Protein AF-A0A1F9M225-F1 (afdb_monomer_lite)

Sequence (142 aa):
MLIAAHLCGDLLVYSDNVSEAKRKGELRSRVAAIGFHCLVHACWVWVWLWPQGIERKITAGFFVFIAHFIIDFTRIYVEPRWLGRDKIKILKRREVLRWLGGQGDNETRIFMKTSFVPWLTINVVDQSLHLVAIIGFVYFLA

Foldseek 3Di:
DLVVLVVVLVVPLDDPVLLCQLAPNDPVSNLVSQLVSLQSSLVSLCVVCVVDDPVLSVQVSVLSSVLSSVLSNVCNVVVCVQLPVVLDDPDDPVQVVLVVVVHHDPSSVVSCVPPVVSVVVSVVVSVVSSVVSVVCCVPPPD

Secondary structure (DSSP, 8-state):
-HHHHHHHHHHHS--HHHHHHHHHS-HHHHHHHHHHHHHHHHHHHHHHTTTS-HHHHHHHHHHHHHHHHHHHHHHHHHHHHHH-GGG-----HHHHHHHHTT---HHHHHHHHHHHHHHHHHHHHHHHHHHHHHHHHHHHT-

Structure (mmCIF, N/CA/C/O backbone):
data_AF-A0A1F9M225-F1
#
_entry.id   AF-A0A1F9M225-F1
#
loop_
_atom_site.group_PDB
_atom_site.id
_atom_site.type_symbol
_atom_site.label_atom_id
_atom_site.label_alt_id
_atom_site.label_comp_id
_atom_site.label_asym_id
_atom_site.label_entity_id
_atom_site.label_seq_id
_atom_site.pdbx_PDB_ins_code
_atom_site.Cartn_x
_atom_site.Cartn_y
_atom_site.Cartn_z
_atom_site.occupancy
_atom_site.B_iso_or_equiv
_atom_site.auth_seq_id
_atom_site.auth_comp_id
_atom_site.auth_asym_id
_atom_site.auth_atom_id
_atom_site.pdbx_PDB_model_num
ATOM 1 N N . MET A 1 1 ? -19.669 -0.872 4.959 1.00 63.81 1 MET A N 1
ATOM 2 C CA . MET A 1 1 ? -19.018 0.365 5.456 1.00 63.81 1 MET A CA 1
ATOM 3 C C . MET A 1 1 ? -17.494 0.282 5.399 1.00 63.81 1 MET A C 1
ATOM 5 O O . MET A 1 1 ? -16.900 1.151 4.781 1.00 63.81 1 MET A O 1
ATOM 9 N N . LEU A 1 2 ? -16.852 -0.768 5.928 1.00 70.69 2 LEU A N 1
ATOM 10 C CA . LEU A 1 2 ? -15.380 -0.890 5.916 1.00 70.69 2 LEU A CA 1
ATOM 11 C C . LEU A 1 2 ? -14.754 -0.967 4.511 1.00 70.69 2 LEU A C 1
ATOM 13 O O . LEU A 1 2 ? -13.722 -0.351 4.272 1.00 70.69 2 LEU A O 1
ATOM 17 N N . ILE A 1 3 ? -15.416 -1.627 3.553 1.00 72.62 3 ILE A N 1
ATOM 18 C CA . ILE A 1 3 ? -14.975 -1.642 2.145 1.00 72.62 3 ILE A CA 1
ATOM 19 C C . ILE A 1 3 ? -14.993 -0.224 1.544 1.00 72.62 3 ILE A C 1
ATOM 21 O O . ILE A 1 3 ? -14.053 0.169 0.866 1.00 72.62 3 ILE A O 1
ATOM 25 N N . ALA A 1 4 ? -16.025 0.576 1.838 1.00 66.62 4 ALA A N 1
ATOM 26 C CA . ALA A 1 4 ? -16.100 1.963 1.377 1.00 66.62 4 ALA A CA 1
ATOM 27 C C . ALA A 1 4 ? -15.007 2.834 2.021 1.00 66.62 4 ALA A C 1
ATOM 29 O O . ALA A 1 4 ? -14.374 3.619 1.325 1.00 66.62 4 ALA A O 1
ATOM 30 N N . ALA A 1 5 ? -14.717 2.642 3.313 1.00 65.06 5 ALA A N 1
ATOM 31 C CA . ALA A 1 5 ? -13.605 3.311 3.991 1.00 65.06 5 ALA A CA 1
ATOM 32 C C . ALA A 1 5 ? -12.247 2.973 3.355 1.00 65.06 5 ALA A C 1
ATOM 34 O O . ALA A 1 5 ? -11.420 3.862 3.153 1.00 65.06 5 ALA A O 1
ATOM 35 N N . HIS A 1 6 ? -12.038 1.704 2.995 1.00 74.44 6 HIS A N 1
ATOM 36 C CA . HIS A 1 6 ? -10.827 1.262 2.312 1.00 74.44 6 HIS A CA 1
ATOM 37 C C . HIS A 1 6 ? -10.687 1.906 0.927 1.00 74.44 6 HIS A C 1
ATOM 39 O O . HIS A 1 6 ? -9.669 2.541 0.662 1.00 74.44 6 HIS A O 1
ATOM 45 N N . LEU A 1 7 ? -11.736 1.855 0.097 1.00 72.62 7 LEU A N 1
ATOM 46 C CA . LEU A 1 7 ? -11.725 2.473 -1.233 1.00 72.62 7 LEU A CA 1
ATOM 47 C C . LEU A 1 7 ? -11.524 3.996 -1.168 1.00 72.62 7 LEU A C 1
ATOM 49 O O . LEU A 1 7 ? -10.767 4.549 -1.964 1.00 72.62 7 LEU A O 1
ATOM 53 N N . CYS A 1 8 ? -12.163 4.686 -0.216 1.00 70.69 8 CYS A N 1
ATOM 54 C CA . CYS A 1 8 ? -11.986 6.128 -0.023 1.00 70.69 8 CYS A CA 1
ATOM 55 C C . CYS A 1 8 ? -10.553 6.483 0.398 1.00 70.69 8 CYS A C 1
ATOM 57 O O . CYS A 1 8 ? -9.985 7.430 -0.145 1.00 70.69 8 CYS A O 1
ATOM 59 N N . GLY A 1 9 ? -9.952 5.720 1.317 1.00 63.47 9 GLY A N 1
ATOM 60 C CA . GLY A 1 9 ? -8.556 5.928 1.710 1.00 63.47 9 GLY A CA 1
ATOM 61 C C . GLY A 1 9 ? -7.584 5.733 0.540 1.00 63.47 9 GLY A C 1
ATOM 62 O O . GLY A 1 9 ? -6.725 6.583 0.309 1.00 63.47 9 GLY A O 1
ATOM 63 N N . ASP A 1 10 ? -7.796 4.699 -0.279 1.00 72.38 10 ASP A N 1
ATOM 64 C CA . ASP A 1 10 ? -6.941 4.403 -1.436 1.00 72.38 10 ASP A CA 1
ATOM 65 C C . ASP A 1 10 ? -7.068 5.442 -2.556 1.00 72.38 10 ASP A C 1
ATOM 67 O O . ASP A 1 10 ? -6.125 5.665 -3.321 1.00 72.38 10 ASP A O 1
ATOM 71 N N . LEU A 1 11 ? -8.242 6.061 -2.699 1.00 68.19 11 LEU A N 1
ATOM 72 C CA . LEU A 1 11 ? -8.483 7.110 -3.691 1.00 68.19 11 LEU A CA 1
ATOM 73 C C . LEU A 1 11 ? -7.874 8.450 -3.275 1.00 68.19 11 LEU A C 1
ATOM 75 O O . LEU A 1 11 ? -7.305 9.140 -4.117 1.00 68.19 11 LEU A O 1
ATOM 79 N N . LEU A 1 12 ? -7.995 8.818 -1.999 1.00 60.62 12 LEU A N 1
ATOM 80 C CA . LEU A 1 12 ? -7.629 10.152 -1.516 1.00 60.62 12 LEU A CA 1
ATOM 81 C C . LEU A 1 12 ? -6.142 10.294 -1.182 1.00 60.62 12 LEU A C 1
ATOM 83 O O . LEU A 1 12 ? -5.610 11.399 -1.238 1.00 60.62 12 LEU A O 1
ATOM 87 N N . VAL A 1 13 ? -5.464 9.194 -0.848 1.00 62.41 13 VAL A N 1
ATOM 88 C CA . VAL A 1 13 ? -4.047 9.206 -0.435 1.00 62.41 13 VAL A CA 1
ATOM 89 C C . VAL A 1 13 ? -3.108 8.818 -1.579 1.00 62.41 13 VAL A C 1
ATOM 91 O O . VAL A 1 13 ? -1.891 8.759 -1.397 1.00 62.41 13 VAL A O 1
ATOM 94 N N . TYR A 1 14 ? -3.633 8.581 -2.786 1.00 62.75 14 TYR A N 1
ATOM 95 C CA . TYR A 1 14 ? -2.786 8.316 -3.943 1.00 62.75 14 TYR A CA 1
ATOM 96 C C . TYR A 1 14 ? -2.019 9.586 -4.345 1.00 62.75 14 TYR A C 1
ATOM 98 O O . TYR A 1 14 ? -2.514 10.436 -5.080 1.00 62.75 14 TYR A O 1
ATOM 106 N N . SER A 1 15 ? -0.790 9.702 -3.846 1.00 64.81 15 SER A N 1
ATOM 107 C CA . SER A 1 15 ? 0.177 10.727 -4.224 1.00 64.81 15 SER A CA 1
ATOM 108 C C . SER A 1 15 ? 1.447 10.056 -4.734 1.00 64.81 15 SER A C 1
ATOM 110 O O . SER A 1 15 ? 1.942 9.090 -4.138 1.00 64.81 15 SER A O 1
ATOM 112 N N . ASP A 1 16 ? 1.979 10.579 -5.838 1.00 65.75 16 ASP A N 1
ATOM 113 C CA . ASP A 1 16 ? 3.219 10.100 -6.451 1.00 65.75 16 ASP A CA 1
ATOM 114 C C . ASP A 1 16 ? 4.376 10.140 -5.437 1.00 65.75 16 ASP A C 1
ATOM 116 O O . ASP A 1 16 ? 5.108 9.164 -5.290 1.00 65.75 16 ASP A O 1
ATOM 120 N N . ASN A 1 17 ? 4.443 11.202 -4.629 1.00 67.00 17 ASN A N 1
ATOM 121 C CA . ASN A 1 17 ? 5.475 11.390 -3.606 1.00 67.00 17 ASN A CA 1
ATOM 122 C C . ASN A 1 17 ? 5.407 10.327 -2.500 1.00 67.00 17 ASN A C 1
ATOM 124 O O . ASN A 1 17 ? 6.434 9.834 -2.039 1.00 67.00 17 ASN A O 1
ATOM 128 N N . VAL A 1 18 ? 4.198 9.942 -2.076 1.00 68.62 18 VAL A N 1
ATOM 129 C CA . VAL A 1 18 ? 4.006 8.905 -1.046 1.00 68.62 18 VAL A CA 1
ATOM 130 C C . VAL A 1 18 ? 4.371 7.533 -1.610 1.00 68.62 18 VAL A C 1
ATOM 132 O O . VAL A 1 18 ? 5.026 6.734 -0.940 1.00 68.62 18 VAL A O 1
ATOM 135 N N . SER A 1 19 ? 4.002 7.273 -2.864 1.00 72.25 19 SER A N 1
ATOM 136 C CA . SER A 1 19 ? 4.324 6.023 -3.559 1.00 72.25 19 SER A CA 1
ATOM 137 C C . SER A 1 19 ? 5.832 5.860 -3.775 1.00 72.25 19 SER A C 1
ATOM 139 O O . SER A 1 19 ? 6.371 4.765 -3.598 1.00 72.25 19 SER A O 1
ATOM 141 N N . GLU A 1 20 ? 6.529 6.950 -4.099 1.00 75.56 20 GLU A N 1
ATOM 142 C CA . GLU A 1 20 ? 7.988 6.982 -4.193 1.00 75.56 20 GLU A CA 1
ATOM 143 C C . GLU A 1 20 ? 8.659 6.815 -2.828 1.00 75.56 20 GLU A C 1
ATOM 145 O O . GLU A 1 20 ? 9.549 5.970 -2.692 1.00 75.56 20 GLU A O 1
ATOM 150 N N . ALA A 1 21 ? 8.195 7.533 -1.800 1.00 73.00 21 ALA A N 1
ATOM 151 C CA . ALA A 1 21 ? 8.731 7.436 -0.442 1.00 73.00 21 ALA A CA 1
ATOM 152 C C . ALA A 1 21 ? 8.628 6.009 0.123 1.00 73.00 21 ALA A C 1
ATOM 154 O O . ALA A 1 21 ? 9.590 5.516 0.714 1.00 73.00 21 ALA A O 1
ATOM 155 N N . LYS A 1 22 ? 7.518 5.299 -0.141 1.00 73.94 22 LYS A N 1
ATOM 156 C CA . LYS A 1 22 ? 7.317 3.888 0.246 1.00 73.94 22 LYS A CA 1
ATOM 157 C C . LYS A 1 22 ? 8.363 2.937 -0.360 1.00 73.94 22 LYS A C 1
ATOM 159 O O . LYS A 1 22 ? 8.692 1.925 0.253 1.00 73.94 22 LYS A O 1
ATOM 164 N N . ARG A 1 23 ? 8.896 3.233 -1.553 1.00 74.25 23 ARG A N 1
ATOM 165 C CA . ARG A 1 23 ? 9.714 2.284 -2.340 1.00 74.25 23 ARG A CA 1
ATOM 166 C C . ARG A 1 23 ? 11.195 2.648 -2.418 1.00 74.25 23 ARG A C 1
ATOM 168 O O . ARG A 1 23 ? 12.034 1.750 -2.427 1.00 74.25 23 ARG A O 1
ATOM 175 N N . LYS A 1 24 ? 11.523 3.942 -2.479 1.00 74.69 24 LYS A N 1
ATOM 176 C CA . LYS A 1 24 ? 12.884 4.447 -2.731 1.00 74.69 24 LYS A CA 1
ATOM 177 C C . LYS A 1 24 ? 13.534 5.131 -1.523 1.00 74.69 24 LYS A C 1
ATOM 179 O O . LYS A 1 24 ? 14.750 5.267 -1.517 1.00 74.69 24 LYS A O 1
ATOM 184 N N . GLY A 1 25 ? 12.770 5.510 -0.495 1.00 75.75 25 GLY A N 1
ATOM 185 C CA . GLY A 1 25 ? 13.305 6.185 0.696 1.00 75.75 25 GLY A CA 1
ATOM 186 C C . GLY A 1 25 ? 14.123 5.277 1.623 1.00 75.75 25 GLY A C 1
ATOM 187 O O . GLY A 1 25 ? 14.150 4.054 1.461 1.00 7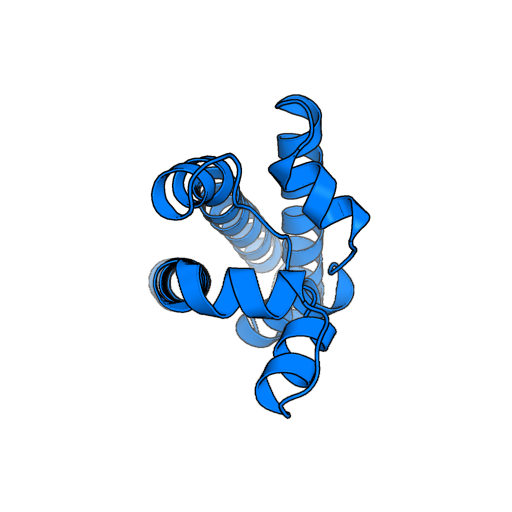5.75 25 GLY A O 1
ATOM 188 N N . GLU A 1 26 ? 14.758 5.867 2.635 1.00 86.12 26 GLU A N 1
ATOM 189 C CA . GLU A 1 26 ? 15.335 5.135 3.771 1.00 86.12 26 GLU A CA 1
ATOM 190 C C . GLU A 1 26 ? 14.246 4.416 4.580 1.00 86.12 26 GLU A C 1
ATOM 192 O O . GLU A 1 26 ? 13.080 4.814 4.546 1.00 86.12 26 GLU A O 1
ATOM 197 N N . LEU A 1 27 ? 14.611 3.396 5.368 1.00 86.38 27 LEU A N 1
ATOM 198 C CA . LEU A 1 27 ? 13.652 2.622 6.171 1.00 86.38 27 LEU A CA 1
ATOM 199 C C . LEU A 1 27 ? 12.728 3.519 7.012 1.00 86.38 27 LEU A C 1
ATOM 201 O O . LEU A 1 27 ? 11.522 3.293 7.041 1.00 86.38 27 LEU A O 1
ATOM 205 N N . ARG A 1 28 ? 13.272 4.573 7.634 1.00 87.31 28 ARG A N 1
ATOM 206 C CA . ARG A 1 28 ? 12.487 5.542 8.418 1.00 87.31 28 ARG A CA 1
ATOM 207 C C . ARG A 1 28 ? 11.448 6.274 7.569 1.00 87.31 28 ARG A C 1
ATOM 209 O O . ARG A 1 28 ? 10.296 6.374 7.976 1.00 87.31 28 ARG A O 1
ATOM 216 N N . SER A 1 29 ? 11.838 6.738 6.382 1.00 87.50 29 SER A N 1
ATOM 217 C CA . SER A 1 29 ? 10.934 7.406 5.439 1.00 87.50 29 SER A CA 1
ATOM 218 C C . SER A 1 29 ? 9.833 6.458 4.952 1.00 87.50 29 SER A C 1
ATOM 220 O O . SER A 1 29 ? 8.665 6.841 4.927 1.00 87.50 29 SER A O 1
ATOM 222 N N . ARG A 1 30 ? 10.173 5.192 4.669 1.00 88.69 30 ARG A N 1
ATOM 223 C CA . ARG A 1 30 ? 9.198 4.161 4.274 1.00 88.69 30 ARG A CA 1
ATOM 224 C C . ARG A 1 30 ? 8.183 3.880 5.375 1.00 88.69 30 ARG A C 1
ATOM 226 O O . ARG A 1 30 ? 6.985 3.892 5.112 1.00 88.69 30 ARG A O 1
ATOM 233 N N . VAL A 1 31 ? 8.660 3.659 6.602 1.00 91.56 31 VAL A N 1
ATOM 234 C CA . VAL A 1 31 ? 7.810 3.407 7.774 1.00 91.56 31 VAL A CA 1
ATOM 235 C C . VAL A 1 31 ? 6.886 4.594 8.033 1.00 91.56 31 VAL A C 1
ATOM 237 O O . VAL A 1 31 ? 5.693 4.391 8.229 1.00 91.56 31 VAL A O 1
ATOM 240 N N . ALA A 1 32 ? 7.400 5.826 7.971 1.00 90.94 32 ALA A N 1
ATOM 241 C CA . ALA A 1 32 ? 6.586 7.027 8.148 1.00 90.94 32 ALA A CA 1
ATOM 242 C C . ALA A 1 32 ? 5.524 7.177 7.045 1.00 90.94 32 ALA A C 1
ATOM 244 O O . ALA A 1 32 ? 4.365 7.456 7.345 1.00 90.94 32 ALA A O 1
ATOM 245 N N . ALA A 1 33 ? 5.889 6.941 5.780 1.00 89.00 33 ALA A N 1
ATOM 246 C CA . ALA A 1 33 ? 4.964 7.028 4.651 1.00 89.00 33 ALA A CA 1
ATOM 247 C C . ALA A 1 33 ? 3.852 5.964 4.717 1.00 89.00 33 ALA A C 1
ATOM 249 O O . ALA A 1 33 ? 2.687 6.282 4.474 1.00 89.00 33 ALA A O 1
ATOM 250 N N . ILE A 1 34 ? 4.185 4.717 5.077 1.00 91.00 34 ILE A N 1
ATOM 251 C CA . ILE A 1 34 ? 3.181 3.665 5.309 1.00 91.00 34 ILE A CA 1
ATOM 252 C C . ILE A 1 34 ? 2.322 4.011 6.521 1.00 91.00 34 ILE A C 1
ATOM 254 O O . ILE A 1 34 ? 1.101 3.954 6.425 1.00 91.00 34 ILE A O 1
ATOM 258 N N . GLY A 1 35 ? 2.936 4.404 7.638 1.00 92.88 35 GLY A N 1
ATOM 259 C CA . GLY A 1 35 ? 2.222 4.751 8.864 1.00 92.88 35 GLY A CA 1
ATOM 260 C C . GLY A 1 35 ? 1.202 5.862 8.639 1.00 92.88 35 GLY A C 1
ATOM 261 O O . GLY A 1 35 ? 0.050 5.724 9.037 1.00 92.88 35 GLY A O 1
ATOM 262 N N . PHE A 1 36 ? 1.581 6.923 7.923 1.00 91.06 36 PHE A N 1
ATOM 263 C CA . PHE A 1 36 ? 0.657 7.995 7.555 1.00 91.06 36 PHE A CA 1
ATOM 264 C C . PHE A 1 36 ? -0.495 7.490 6.678 1.00 91.06 36 PHE A C 1
ATOM 266 O O . PHE A 1 36 ? -1.654 7.797 6.947 1.00 91.06 36 PHE A O 1
ATOM 273 N N . HIS A 1 37 ? -0.201 6.677 5.661 1.00 89.94 37 HIS A N 1
ATOM 274 C CA . HIS A 1 37 ? -1.229 6.079 4.811 1.00 89.94 37 HIS A CA 1
ATOM 275 C C . HIS A 1 37 ? -2.222 5.229 5.623 1.00 89.94 37 HIS A C 1
ATOM 277 O O . HIS A 1 37 ? -3.432 5.436 5.527 1.00 89.94 37 HIS A O 1
ATOM 283 N N . CYS A 1 38 ? -1.722 4.352 6.494 1.00 91.69 38 CYS A N 1
ATOM 284 C CA . CYS A 1 38 ? -2.543 3.510 7.367 1.00 91.69 38 CYS A CA 1
ATOM 285 C C . CYS A 1 38 ? -3.377 4.343 8.350 1.00 91.69 38 CYS A C 1
ATOM 287 O O . CYS A 1 38 ? -4.536 4.021 8.610 1.00 91.69 38 CYS A O 1
ATOM 289 N N . LEU A 1 39 ? -2.820 5.447 8.862 1.00 93.25 39 LEU A N 1
ATOM 290 C CA . LEU A 1 39 ? -3.539 6.375 9.734 1.00 93.25 39 LEU A CA 1
ATOM 291 C C . LEU A 1 39 ? -4.730 7.012 9.015 1.00 93.25 39 LEU A C 1
ATOM 293 O O . LEU A 1 39 ? -5.811 7.099 9.590 1.00 93.25 39 LEU A O 1
ATOM 297 N N . VAL A 1 40 ? -4.571 7.402 7.747 1.00 90.75 40 VAL A N 1
ATOM 298 C CA . VAL A 1 40 ? -5.692 7.937 6.963 1.00 90.75 40 VAL A CA 1
ATOM 299 C C . VAL A 1 40 ? -6.798 6.890 6.800 1.00 90.75 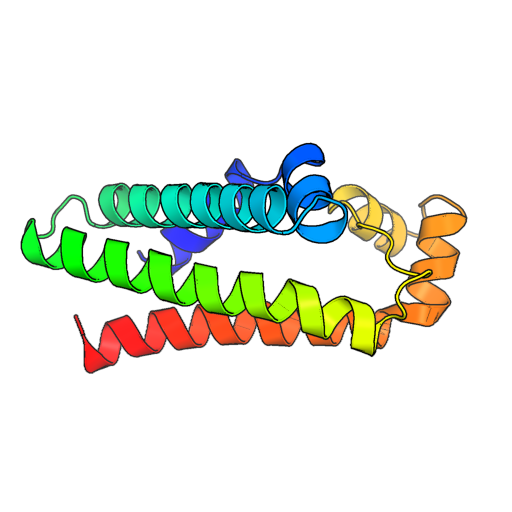40 VAL A C 1
ATOM 301 O O . VAL A 1 40 ? -7.969 7.224 6.978 1.00 90.75 40 VAL A O 1
ATOM 304 N N . HIS A 1 41 ? -6.460 5.621 6.542 1.00 89.88 41 HIS A N 1
ATOM 305 C CA . HIS A 1 41 ? -7.458 4.544 6.512 1.00 89.88 41 HIS A CA 1
ATOM 306 C C . HIS A 1 41 ? -8.181 4.380 7.852 1.00 89.88 41 HIS A C 1
ATOM 308 O O . HIS A 1 41 ? -9.411 4.307 7.872 1.00 89.88 41 HIS A O 1
ATOM 314 N N . ALA A 1 42 ? -7.452 4.387 8.970 1.00 91.31 42 ALA A N 1
ATOM 315 C CA . ALA A 1 42 ? -8.043 4.310 10.304 1.00 91.31 42 ALA A CA 1
ATOM 316 C C . ALA A 1 42 ? -8.996 5.489 10.588 1.00 91.31 42 ALA A C 1
ATOM 318 O O . ALA A 1 42 ? -10.103 5.281 11.088 1.00 91.31 42 ALA A O 1
ATOM 319 N N . CYS A 1 43 ? -8.631 6.713 10.198 1.00 91.94 43 CYS A N 1
ATOM 320 C CA . CYS A 1 43 ? -9.509 7.882 10.303 1.00 91.94 43 CYS A CA 1
ATOM 321 C C . CYS A 1 43 ? -10.777 7.730 9.447 1.00 91.94 43 CYS A C 1
ATOM 323 O O . CYS A 1 43 ? -11.877 8.039 9.905 1.00 91.94 43 CYS A O 1
ATOM 325 N N . TRP A 1 44 ? -10.662 7.200 8.225 1.00 90.56 44 TRP A N 1
ATOM 326 C CA . TRP A 1 44 ? -11.830 6.929 7.383 1.00 90.56 44 TRP A CA 1
ATOM 327 C C . TRP A 1 44 ? -12.752 5.868 7.980 1.00 90.56 44 TRP A C 1
ATOM 329 O O . TRP A 1 44 ? -13.972 6.006 7.891 1.00 90.56 44 TRP A O 1
ATOM 339 N N . VAL A 1 45 ? -12.205 4.844 8.637 1.00 90.06 45 VAL A N 1
ATOM 340 C CA . VAL A 1 45 ? -13.008 3.860 9.378 1.00 90.06 45 VAL A CA 1
ATOM 341 C C . VAL A 1 45 ? -13.857 4.550 10.443 1.00 90.06 45 VAL A C 1
ATOM 343 O O . VAL A 1 45 ? -15.039 4.242 10.559 1.00 90.06 45 VAL A O 1
ATOM 346 N N . TRP A 1 46 ? -13.307 5.525 11.168 1.00 91.81 46 TRP A N 1
ATOM 347 C CA . TRP A 1 46 ? -14.057 6.279 12.177 1.00 91.81 46 TRP A CA 1
ATOM 348 C C . TRP A 1 46 ? -15.203 7.097 11.582 1.00 91.81 46 TRP A C 1
ATOM 350 O O . TRP A 1 46 ? -16.301 7.092 12.141 1.00 91.81 46 TRP A O 1
ATOM 360 N N . VAL A 1 47 ? -14.969 7.753 10.440 1.00 89.94 47 VAL A N 1
ATOM 361 C CA . VAL A 1 47 ? -16.008 8.494 9.704 1.00 89.94 47 VAL A CA 1
ATOM 362 C C . VAL A 1 47 ? -17.131 7.554 9.266 1.00 89.94 47 VAL A C 1
ATOM 364 O O . VAL A 1 47 ? -18.308 7.849 9.457 1.00 89.94 47 VAL A O 1
ATOM 367 N N . TRP A 1 48 ? -16.794 6.387 8.721 1.00 88.50 48 TRP A N 1
ATOM 368 C CA . TRP A 1 48 ? -17.794 5.430 8.245 1.00 88.50 48 TRP A CA 1
ATOM 369 C C . TRP A 1 48 ? -18.508 4.676 9.368 1.00 88.50 48 TRP A C 1
ATOM 371 O O . TRP A 1 48 ? -19.665 4.297 9.205 1.00 88.50 48 TRP A O 1
ATOM 381 N N . LEU A 1 49 ? -17.855 4.486 10.513 1.00 89.88 49 LEU A N 1
ATOM 382 C CA . LEU A 1 49 ? -18.446 3.911 11.719 1.00 89.88 49 LEU A CA 1
ATOM 383 C C . LEU A 1 49 ? -19.038 4.977 12.647 1.00 89.88 49 LEU A C 1
ATOM 385 O O . LEU A 1 49 ? -19.280 4.680 13.814 1.00 89.88 49 LEU A O 1
ATOM 389 N N . TRP A 1 50 ? -19.331 6.191 12.159 1.00 91.94 50 TRP A N 1
ATOM 390 C CA . TRP A 1 50 ? -19.855 7.279 12.988 1.00 91.94 50 TRP A CA 1
ATOM 391 C C . TRP A 1 50 ? -21.051 6.912 13.894 1.00 91.94 50 TRP A C 1
ATOM 393 O O . TRP A 1 50 ? -21.031 7.400 15.028 1.00 91.94 50 TRP A O 1
ATOM 403 N N . PRO A 1 51 ? -22.022 6.038 13.520 1.00 93.25 51 PRO A N 1
ATOM 404 C CA . PRO A 1 51 ? -23.144 5.729 14.407 1.00 93.25 51 PRO A CA 1
ATOM 405 C C . PRO A 1 51 ? -22.793 4.693 15.489 1.00 93.25 51 PRO A C 1
ATOM 407 O O . PRO A 1 51 ? -23.616 4.402 16.348 1.00 93.25 51 PRO A O 1
ATOM 410 N N . GLN A 1 52 ? -21.597 4.099 15.447 1.00 91.75 52 GLN A N 1
ATOM 411 C CA . GLN A 1 52 ? -21.166 3.068 16.391 1.00 91.75 52 GLN A CA 1
ATOM 412 C C . GLN A 1 52 ? -20.541 3.670 17.660 1.00 91.75 52 GLN A C 1
ATOM 414 O O . GLN A 1 52 ? -20.059 4.810 17.669 1.00 91.75 52 GLN A O 1
ATOM 419 N N . GLY A 1 53 ? -20.508 2.868 18.729 1.00 93.75 53 GLY A N 1
ATOM 420 C CA . GLY A 1 53 ? -19.850 3.216 19.989 1.00 93.75 53 GLY A CA 1
ATOM 421 C C . GLY A 1 53 ? -18.345 3.462 19.834 1.00 93.75 53 GLY A C 1
ATOM 422 O O . GLY A 1 53 ? -17.703 2.950 18.913 1.00 93.75 53 GLY A O 1
ATOM 423 N N . ILE A 1 54 ? -17.778 4.255 20.748 1.00 94.00 54 ILE A N 1
ATOM 424 C CA . ILE A 1 54 ? -16.364 4.657 20.708 1.00 94.00 54 ILE A CA 1
ATOM 425 C C . ILE A 1 54 ? -15.411 3.457 20.765 1.00 94.00 54 ILE A C 1
ATOM 427 O O . ILE A 1 54 ? -14.440 3.421 20.014 1.00 94.00 54 ILE A O 1
ATOM 431 N N . GLU A 1 55 ? -15.730 2.440 21.568 1.00 93.06 55 GLU A N 1
ATOM 432 C CA . GLU A 1 55 ? -14.928 1.217 21.694 1.00 93.06 55 GLU A CA 1
ATOM 433 C C . GLU A 1 55 ? -14.787 0.500 20.349 1.00 93.06 55 GLU A C 1
ATOM 435 O O . GLU A 1 55 ? -13.678 0.228 19.900 1.00 93.06 55 GLU A O 1
ATOM 440 N N . ARG A 1 56 ? -15.903 0.299 19.634 1.00 90.06 56 ARG A N 1
ATOM 441 C CA . ARG A 1 56 ? -15.901 -0.312 18.296 1.00 90.06 56 ARG A CA 1
ATOM 442 C C . ARG A 1 56 ? -15.085 0.490 17.288 1.00 90.06 56 ARG A C 1
ATOM 444 O O . ARG A 1 56 ? -14.383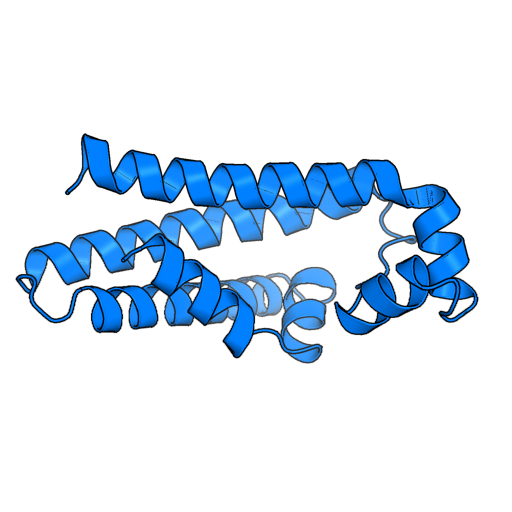 -0.101 16.473 1.00 90.06 56 ARG A O 1
ATOM 451 N N . LYS A 1 57 ? -15.158 1.824 17.336 1.00 92.69 57 LYS A N 1
ATOM 452 C CA . LYS A 1 57 ? -14.362 2.701 16.460 1.00 92.69 57 LYS A CA 1
ATOM 453 C C . LYS A 1 57 ? -12.868 2.547 16.731 1.00 92.69 57 LYS A C 1
ATOM 455 O O . LYS A 1 57 ? -12.101 2.393 15.782 1.00 92.69 57 LYS A O 1
ATOM 460 N N . ILE A 1 58 ? -12.466 2.550 18.004 1.00 93.94 58 ILE A N 1
ATOM 461 C CA . ILE A 1 58 ? -11.070 2.357 18.414 1.00 93.94 58 ILE A CA 1
ATOM 462 C C . ILE A 1 58 ? -10.573 0.990 17.940 1.00 93.94 58 ILE A C 1
ATOM 464 O O . ILE A 1 58 ? -9.570 0.935 17.228 1.00 93.94 58 ILE A O 1
ATOM 468 N N . THR A 1 59 ? -11.299 -0.088 18.249 1.00 93.88 59 THR A N 1
ATOM 469 C CA . THR A 1 59 ? -10.917 -1.454 17.864 1.00 93.88 59 THR A CA 1
ATOM 470 C C . THR A 1 59 ? -10.812 -1.602 16.344 1.00 93.88 59 THR A C 1
ATOM 472 O O . THR A 1 59 ? -9.801 -2.098 15.849 1.00 93.88 59 THR A O 1
ATOM 475 N N . ALA A 1 60 ? -11.799 -1.113 15.586 1.00 91.75 60 ALA A N 1
ATOM 476 C CA . ALA A 1 60 ? -11.787 -1.170 14.123 1.00 91.75 60 ALA A CA 1
ATOM 477 C C . ALA A 1 60 ? -10.655 -0.335 13.510 1.00 91.75 60 ALA A C 1
ATOM 479 O O . ALA A 1 60 ? -9.951 -0.806 12.619 1.00 91.75 60 ALA A O 1
ATOM 480 N N . GLY A 1 61 ? -10.463 0.898 13.986 1.00 93.00 61 GLY A N 1
ATOM 481 C CA . GLY A 1 61 ? -9.413 1.788 13.496 1.00 93.00 61 GLY A CA 1
ATOM 482 C C . GLY A 1 61 ? -8.016 1.232 13.765 1.00 93.00 61 GLY A C 1
ATOM 483 O O . GLY A 1 61 ? -7.178 1.233 12.867 1.00 93.00 61 GLY A O 1
ATOM 484 N N . PHE A 1 62 ? -7.780 0.702 14.968 1.00 94.94 62 PHE A N 1
ATOM 485 C CA . PHE A 1 62 ? -6.500 0.099 15.337 1.00 94.94 62 PHE A CA 1
ATOM 486 C C . PHE A 1 62 ? -6.225 -1.190 14.558 1.00 94.94 62 PHE A C 1
ATOM 488 O O . PHE A 1 62 ? -5.121 -1.375 14.045 1.00 94.94 62 PHE A O 1
ATOM 495 N N . PHE A 1 63 ? -7.236 -2.050 14.399 1.00 93.94 63 PHE A N 1
ATOM 496 C CA . PHE A 1 63 ? -7.120 -3.258 13.588 1.00 93.94 63 PHE A CA 1
ATOM 497 C C . PHE A 1 63 ? -6.765 -2.927 12.134 1.00 93.94 63 PHE A C 1
ATOM 499 O O . PHE A 1 63 ? -5.803 -3.477 11.600 1.00 93.94 63 PHE A O 1
ATOM 506 N N . VAL A 1 64 ? -7.502 -2.002 11.507 1.00 91.62 64 VAL A N 1
ATOM 507 C CA . VAL A 1 64 ? -7.250 -1.583 10.120 1.00 91.62 64 VAL A CA 1
ATOM 508 C C . VAL A 1 64 ? -5.863 -0.967 9.987 1.00 91.62 64 VAL A C 1
ATOM 510 O O . VAL A 1 64 ? -5.141 -1.316 9.061 1.00 91.62 64 VAL A O 1
ATOM 513 N N . PHE A 1 65 ? -5.445 -0.128 10.939 1.00 94.44 65 PHE A N 1
ATOM 514 C CA . PHE A 1 65 ? -4.097 0.432 10.945 1.00 94.44 65 PHE A CA 1
ATOM 515 C C . PHE A 1 65 ? -3.023 -0.662 10.915 1.00 94.44 65 PHE A C 1
ATOM 517 O O . PHE A 1 65 ? -2.139 -0.625 10.063 1.00 94.44 65 PHE A O 1
ATOM 524 N N . ILE A 1 66 ? -3.099 -1.641 11.824 1.00 95.12 66 ILE A N 1
ATOM 525 C CA . ILE A 1 66 ? -2.101 -2.715 11.919 1.00 95.12 66 ILE A CA 1
ATOM 526 C C . ILE A 1 66 ? -2.128 -3.602 10.677 1.00 95.12 66 ILE A C 1
ATOM 528 O O . ILE A 1 66 ? -1.070 -3.895 10.121 1.00 95.12 66 ILE A O 1
ATOM 532 N N . ALA A 1 67 ? -3.313 -4.031 10.240 1.00 92.81 67 ALA A N 1
ATOM 533 C CA . ALA A 1 67 ? -3.454 -4.926 9.100 1.00 92.81 67 ALA A CA 1
ATOM 534 C C . ALA A 1 67 ? -2.892 -4.289 7.823 1.00 92.81 67 ALA A C 1
ATOM 536 O O . ALA A 1 67 ? -2.030 -4.887 7.177 1.00 92.81 67 ALA A O 1
ATOM 537 N N . HIS A 1 68 ? -3.302 -3.054 7.509 1.00 92.69 68 HIS A N 1
ATOM 538 C CA . HIS A 1 68 ? -2.763 -2.304 6.372 1.00 92.69 68 HIS A CA 1
ATOM 539 C C . HIS A 1 68 ? -1.261 -2.092 6.507 1.00 92.69 68 HIS A C 1
ATOM 541 O O . HIS A 1 68 ? -0.536 -2.320 5.544 1.00 92.69 68 HIS A O 1
ATOM 547 N N . PHE A 1 69 ? -0.771 -1.726 7.696 1.00 93.69 69 PHE A N 1
ATOM 548 C CA . PHE A 1 69 ? 0.658 -1.495 7.893 1.00 93.69 69 PHE A CA 1
ATOM 549 C C . PHE A 1 69 ? 1.471 -2.754 7.600 1.00 93.69 69 PHE A C 1
ATOM 551 O O . PHE A 1 69 ? 2.471 -2.676 6.892 1.00 93.69 69 PHE A O 1
ATOM 558 N N . ILE A 1 70 ? 1.044 -3.913 8.109 1.00 94.81 70 ILE A N 1
ATOM 559 C CA . ILE A 1 70 ? 1.731 -5.187 7.873 1.00 94.81 70 ILE A CA 1
ATOM 560 C C . ILE A 1 70 ? 1.724 -5.526 6.381 1.00 94.81 70 ILE A C 1
ATOM 562 O O . ILE A 1 70 ? 2.788 -5.807 5.831 1.00 94.81 70 ILE A O 1
ATOM 566 N N . ILE A 1 71 ? 0.565 -5.465 5.717 1.00 93.06 71 ILE A N 1
ATOM 567 C CA . ILE A 1 71 ? 0.441 -5.820 4.295 1.00 93.06 71 ILE A CA 1
ATOM 568 C C . ILE A 1 71 ? 1.319 -4.900 3.429 1.00 93.06 71 ILE A C 1
ATOM 570 O O . ILE A 1 71 ? 2.160 -5.386 2.663 1.00 93.06 71 ILE A O 1
ATOM 574 N N . ASP A 1 72 ? 1.205 -3.582 3.613 1.00 90.75 72 ASP A N 1
ATOM 575 C CA . ASP A 1 72 ? 1.988 -2.581 2.881 1.00 90.75 72 ASP A CA 1
ATOM 576 C C . ASP A 1 72 ? 3.489 -2.709 3.148 1.00 90.75 72 ASP A C 1
ATOM 578 O O . ASP A 1 72 ? 4.313 -2.601 2.233 1.00 90.75 72 ASP A O 1
ATOM 582 N N . PHE A 1 73 ? 3.872 -2.937 4.405 1.00 92.19 73 PHE A N 1
ATOM 583 C CA . PHE A 1 73 ? 5.273 -3.072 4.775 1.00 92.19 73 PHE A CA 1
ATOM 584 C C . PHE A 1 73 ? 5.876 -4.354 4.199 1.00 92.19 73 PHE A C 1
ATOM 586 O O . PHE A 1 73 ? 6.978 -4.322 3.654 1.00 92.19 73 PHE A O 1
ATOM 593 N N . THR A 1 74 ? 5.150 -5.475 4.225 1.00 91.75 74 THR A N 1
ATOM 594 C CA . THR A 1 74 ? 5.584 -6.719 3.576 1.00 91.75 74 THR A CA 1
ATOM 595 C C . THR A 1 74 ? 5.757 -6.530 2.069 1.00 91.75 74 THR A C 1
ATOM 597 O O . THR A 1 74 ? 6.742 -7.009 1.494 1.00 91.75 74 THR A O 1
ATOM 600 N N . ARG A 1 75 ? 4.866 -5.772 1.420 1.00 89.81 75 ARG A N 1
ATOM 601 C CA . ARG A 1 75 ? 4.950 -5.486 -0.018 1.00 89.81 75 ARG A CA 1
ATOM 602 C C . ARG A 1 75 ? 6.263 -4.812 -0.418 1.00 89.81 75 ARG A C 1
ATOM 604 O O . ARG A 1 75 ? 6.796 -5.156 -1.473 1.00 89.81 75 ARG A O 1
ATOM 611 N N . ILE A 1 76 ? 6.838 -3.952 0.431 1.00 88.31 76 ILE A N 1
ATOM 612 C CA . ILE A 1 76 ? 8.153 -3.319 0.191 1.00 88.31 76 ILE A CA 1
ATOM 613 C C . ILE A 1 76 ? 9.255 -4.353 -0.068 1.00 88.31 76 ILE A C 1
ATOM 615 O O . ILE A 1 76 ? 10.178 -4.080 -0.835 1.00 88.31 76 ILE A O 1
ATOM 619 N N . TYR A 1 77 ? 9.185 -5.528 0.557 1.00 87.50 77 TYR A N 1
ATOM 620 C CA . TYR A 1 77 ? 10.196 -6.578 0.408 1.00 87.50 77 TYR A CA 1
ATOM 621 C C . TYR A 1 77 ? 9.834 -7.591 -0.680 1.00 87.50 77 TYR A C 1
ATOM 623 O O . TYR A 1 77 ? 10.720 -8.081 -1.387 1.00 87.50 77 TYR A O 1
ATOM 631 N N . VAL A 1 78 ? 8.543 -7.896 -0.835 1.00 88.75 78 VAL A N 1
ATOM 632 C CA . VAL A 1 78 ? 8.051 -8.870 -1.821 1.00 88.75 78 VAL A CA 1
ATOM 633 C C . VAL A 1 78 ? 8.152 -8.317 -3.240 1.00 88.75 78 VAL A C 1
ATOM 635 O O . VAL A 1 78 ? 8.656 -9.001 -4.132 1.00 88.75 78 VAL A O 1
ATOM 638 N N . GLU A 1 79 ? 7.736 -7.070 -3.456 1.00 86.81 79 GLU A N 1
ATOM 639 C CA . GLU A 1 79 ? 7.644 -6.480 -4.792 1.00 86.81 79 GLU A CA 1
ATOM 640 C C . GLU A 1 79 ? 9.004 -6.411 -5.517 1.00 86.81 79 GLU A C 1
ATOM 642 O O . GLU A 1 79 ? 9.088 -6.907 -6.644 1.00 86.81 79 GLU A O 1
ATOM 647 N N . PRO A 1 80 ? 10.108 -5.939 -4.898 1.00 86.56 80 PRO A N 1
ATOM 648 C CA . PRO A 1 80 ? 11.422 -5.967 -5.538 1.00 86.56 80 PRO A CA 1
ATOM 649 C C . PRO A 1 80 ? 11.961 -7.373 -5.794 1.00 86.56 80 PRO A C 1
ATOM 651 O O . PRO A 1 80 ? 12.742 -7.567 -6.725 1.00 86.56 80 PRO A O 1
ATOM 654 N N . ARG A 1 81 ? 11.576 -8.356 -4.970 1.00 87.44 81 ARG A N 1
ATOM 655 C CA . ARG A 1 81 ? 12.012 -9.748 -5.129 1.00 87.44 81 ARG A CA 1
ATOM 656 C C . ARG A 1 81 ? 11.332 -10.421 -6.322 1.00 87.44 81 ARG A C 1
ATOM 658 O O . ARG A 1 81 ? 11.955 -11.252 -6.968 1.00 87.44 81 ARG A O 1
ATOM 665 N N . TRP A 1 82 ? 10.087 -10.050 -6.611 1.00 86.69 82 TRP A N 1
ATOM 666 C CA . TRP A 1 82 ? 9.294 -10.622 -7.701 1.00 86.69 82 TRP A CA 1
ATOM 667 C C . TRP A 1 82 ? 9.476 -9.882 -9.031 1.00 86.69 82 TRP A C 1
ATOM 669 O O . TRP A 1 82 ? 9.523 -10.518 -10.079 1.00 86.69 82 TRP A O 1
ATOM 679 N N . LEU A 1 83 ? 9.598 -8.551 -9.005 1.00 85.62 83 LEU A N 1
ATOM 680 C CA . LEU A 1 83 ? 9.758 -7.735 -10.218 1.00 85.62 83 LEU A CA 1
ATOM 681 C C . LEU A 1 83 ? 11.223 -7.536 -10.632 1.00 85.62 83 LEU A C 1
ATOM 683 O O . LEU A 1 83 ? 11.497 -7.226 -11.791 1.00 85.62 83 LEU A O 1
ATOM 687 N N . GLY A 1 84 ? 12.164 -7.729 -9.705 1.00 81.56 84 GLY A N 1
ATOM 688 C CA . GLY A 1 84 ? 13.565 -7.349 -9.863 1.00 81.56 84 GLY A CA 1
ATOM 689 C C . GLY A 1 84 ? 13.790 -5.888 -9.464 1.00 81.56 84 GLY A C 1
ATOM 690 O O . GLY A 1 84 ? 13.071 -4.996 -9.913 1.00 81.56 84 GLY A O 1
ATOM 691 N N . ARG A 1 85 ? 14.800 -5.640 -8.616 1.00 73.00 85 ARG A N 1
ATOM 692 C CA . ARG A 1 85 ? 15.059 -4.326 -7.991 1.00 73.00 85 ARG A CA 1
ATOM 693 C C . ARG A 1 85 ? 15.182 -3.181 -9.002 1.00 73.00 85 ARG A C 1
ATOM 695 O O . ARG A 1 85 ? 14.644 -2.108 -8.751 1.00 73.00 85 ARG A O 1
ATOM 702 N N . ASP A 1 86 ? 15.795 -3.441 -10.153 1.00 70.88 86 ASP A N 1
ATOM 703 C CA . ASP A 1 86 ? 16.087 -2.416 -11.165 1.00 70.88 86 ASP A CA 1
ATOM 704 C C . ASP A 1 86 ? 14.934 -2.183 -12.155 1.00 70.88 86 ASP A C 1
ATOM 706 O O . ASP A 1 86 ? 14.999 -1.292 -12.996 1.00 70.88 86 ASP A O 1
ATOM 710 N N . LYS A 1 87 ? 13.862 -2.982 -12.073 1.00 70.00 87 LYS A N 1
ATOM 711 C CA . LYS A 1 87 ? 12.733 -2.953 -13.019 1.00 70.00 87 LYS A CA 1
ATOM 712 C C . LYS A 1 87 ? 11.463 -2.348 -12.426 1.00 70.00 87 LYS A C 1
ATOM 714 O O . LYS A 1 87 ? 10.412 -2.389 -13.064 1.00 70.00 87 LYS A O 1
ATOM 719 N N . ILE A 1 88 ? 11.519 -1.810 -11.207 1.00 75.75 88 ILE A N 1
ATOM 720 C CA . ILE A 1 88 ? 10.336 -1.283 -10.520 1.00 75.75 88 ILE A CA 1
ATOM 721 C C . ILE A 1 88 ? 9.964 0.080 -11.111 1.00 75.75 88 ILE A C 1
ATOM 723 O O . ILE A 1 88 ? 10.455 1.123 -10.676 1.00 75.75 88 ILE A O 1
ATOM 727 N N . LYS A 1 89 ? 9.040 0.070 -12.073 1.00 82.12 89 LYS A N 1
ATOM 728 C CA . LYS A 1 89 ? 8.299 1.263 -12.483 1.00 82.12 89 LYS A CA 1
ATOM 729 C C . LYS A 1 89 ? 7.081 1.429 -11.575 1.00 82.12 89 LYS A C 1
ATOM 731 O O . LYS A 1 89 ? 6.276 0.511 -11.425 1.00 82.12 89 LYS A O 1
ATOM 736 N N . ILE A 1 90 ? 6.949 2.599 -10.952 1.00 81.44 90 ILE A N 1
ATOM 737 C CA . ILE A 1 90 ? 5.740 2.963 -10.206 1.00 81.44 90 ILE A CA 1
ATOM 738 C C . ILE A 1 90 ? 4.710 3.403 -11.240 1.00 81.44 90 ILE A C 1
ATOM 740 O O . ILE A 1 90 ? 4.830 4.482 -11.808 1.00 81.44 90 ILE A O 1
ATOM 744 N N . LEU A 1 91 ? 3.738 2.536 -11.519 1.00 81.62 91 LEU A N 1
ATOM 745 C CA . LEU A 1 91 ? 2.693 2.818 -12.496 1.00 81.62 91 LEU A CA 1
ATOM 746 C C . LEU A 1 91 ? 1.588 3.678 -11.888 1.00 81.62 91 LEU A C 1
ATOM 748 O O . LEU A 1 91 ? 0.976 3.307 -10.880 1.00 81.62 91 LEU A O 1
ATOM 752 N N . LYS A 1 92 ? 1.271 4.781 -12.564 1.00 82.81 92 LYS A N 1
ATOM 753 C CA . LYS A 1 92 ? 0.089 5.591 -12.270 1.00 82.81 92 LYS A CA 1
ATOM 754 C C . LYS A 1 92 ? -1.152 4.945 -12.857 1.00 82.81 92 LYS A C 1
ATOM 756 O O . LYS A 1 92 ? -1.124 4.394 -13.956 1.00 82.81 92 LYS A O 1
ATOM 761 N N . ARG A 1 93 ? -2.299 5.106 -12.191 1.00 81.88 93 ARG A N 1
ATOM 762 C CA . ARG A 1 93 ? -3.594 4.604 -12.700 1.00 81.88 93 ARG A CA 1
ATOM 763 C C . ARG A 1 93 ? -3.866 5.070 -14.136 1.00 81.88 93 ARG A C 1
ATOM 765 O O . ARG A 1 93 ? -4.278 4.283 -14.981 1.00 81.88 93 ARG A O 1
ATOM 772 N N . ARG A 1 94 ? -3.561 6.339 -14.436 1.00 84.44 94 ARG A N 1
ATOM 773 C CA . ARG A 1 94 ? -3.695 6.913 -15.785 1.00 84.44 94 ARG A CA 1
ATOM 774 C C . ARG A 1 94 ? -2.774 6.242 -16.808 1.00 84.44 94 ARG A C 1
ATOM 776 O O . ARG A 1 94 ? -3.172 6.108 -17.957 1.00 84.44 94 ARG A O 1
ATOM 783 N N . GLU A 1 95 ? -1.572 5.825 -16.423 1.00 86.19 95 GLU A N 1
ATOM 784 C CA . GLU A 1 95 ? -0.641 5.124 -17.319 1.00 86.19 95 GLU A CA 1
ATOM 785 C C . GLU A 1 95 ? -1.155 3.725 -17.655 1.00 86.19 95 GLU A C 1
ATOM 787 O O . GLU A 1 95 ? -1.147 3.347 -18.823 1.00 86.19 95 GLU A O 1
ATOM 792 N N . VAL A 1 96 ? -1.698 3.006 -16.664 1.00 86.94 96 VAL A N 1
ATOM 793 C CA . VAL A 1 96 ? -2.344 1.699 -16.874 1.00 86.94 96 VAL A CA 1
ATOM 794 C C . VAL A 1 96 ? -3.543 1.828 -17.815 1.00 86.94 96 VAL A C 1
ATOM 796 O O . VAL A 1 96 ? -3.642 1.082 -18.785 1.00 86.94 96 VAL A O 1
ATOM 799 N N . LEU A 1 97 ? -4.426 2.807 -17.584 1.00 88.12 97 LEU A N 1
ATOM 800 C CA . LEU A 1 97 ? -5.593 3.041 -18.443 1.00 88.12 97 LEU A CA 1
ATOM 801 C C . LEU A 1 97 ? -5.196 3.434 -19.872 1.00 88.12 97 LEU A C 1
ATOM 803 O O . LEU A 1 97 ? -5.777 2.932 -20.831 1.00 88.12 97 LEU A O 1
ATOM 807 N N . ARG A 1 98 ? -4.185 4.299 -20.033 1.00 90.50 98 ARG A N 1
ATOM 808 C CA . ARG A 1 98 ? -3.658 4.656 -21.360 1.00 90.50 98 ARG A CA 1
ATOM 809 C C . ARG A 1 98 ? -3.075 3.438 -22.066 1.00 90.50 98 ARG A C 1
ATOM 811 O O . ARG A 1 98 ? -3.340 3.273 -23.250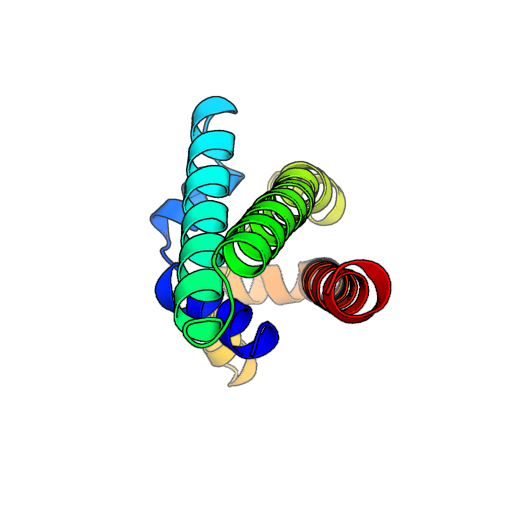 1.00 90.50 98 ARG A O 1
ATOM 818 N N . TRP A 1 99 ? -2.334 2.592 -21.352 1.00 91.62 99 TRP A N 1
ATOM 819 C CA . TRP A 1 99 ? -1.797 1.345 -21.892 1.00 91.62 99 TRP A CA 1
ATOM 820 C C . TRP A 1 99 ? -2.894 0.379 -22.354 1.00 91.62 99 TRP A C 1
ATOM 822 O O . TRP A 1 99 ? -2.821 -0.114 -23.478 1.00 91.62 99 TRP A O 1
ATOM 832 N N . LEU A 1 100 ? -3.949 0.186 -21.555 1.00 89.69 100 LEU A N 1
ATOM 833 C CA . LEU A 1 100 ? -5.108 -0.630 -21.941 1.00 89.69 100 LEU A CA 1
ATOM 834 C C . LEU A 1 100 ? -5.824 -0.084 -23.187 1.00 89.69 100 LEU A C 1
ATOM 836 O O . LEU A 1 100 ? -6.280 -0.858 -24.021 1.00 89.69 100 LEU A O 1
ATOM 840 N N . GLY A 1 101 ? -5.872 1.241 -23.353 1.00 92.06 101 GLY A N 1
ATOM 841 C CA . GLY A 1 101 ? -6.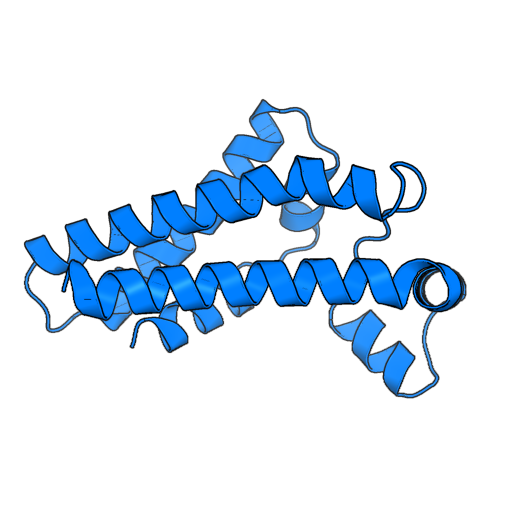378 1.899 -24.563 1.00 92.06 101 GLY A CA 1
ATOM 842 C C . GLY A 1 101 ? -5.414 1.887 -25.760 1.00 92.06 101 GLY A C 1
ATOM 843 O O . GLY A 1 101 ? -5.632 2.630 -26.714 1.00 92.06 101 GLY A O 1
ATOM 844 N N . GLY A 1 102 ? -4.314 1.125 -25.706 1.00 89.44 102 GLY A N 1
ATOM 845 C CA . GLY A 1 102 ? -3.300 1.047 -26.768 1.00 89.44 102 GLY A CA 1
ATOM 846 C C . GLY A 1 102 ? -2.350 2.253 -26.850 1.00 89.44 102 GLY A C 1
ATOM 847 O O . GLY A 1 102 ? -1.509 2.336 -27.749 1.00 89.44 102 GLY A O 1
ATOM 848 N N . GLN A 1 103 ? -2.453 3.194 -25.911 1.00 89.50 103 GLN A N 1
ATOM 849 C CA . GLN A 1 103 ? -1.593 4.372 -25.772 1.00 89.50 103 GLN A CA 1
ATOM 850 C C . GLN A 1 103 ? -0.525 4.134 -24.683 1.00 89.50 103 GLN A C 1
ATOM 852 O O . GLN A 1 103 ? -0.327 3.017 -24.232 1.00 89.50 103 GLN A O 1
ATOM 857 N N . GLY A 1 104 ? 0.236 5.152 -24.282 1.00 83.81 104 GLY A N 1
ATOM 858 C CA . GLY A 1 104 ? 1.247 5.035 -23.217 1.00 83.81 104 GLY A CA 1
ATOM 859 C C . GLY A 1 104 ? 2.684 5.100 -23.729 1.00 83.81 104 GLY A C 1
ATOM 860 O O . GLY A 1 104 ? 2.966 4.722 -24.869 1.00 83.81 104 GLY A O 1
ATOM 861 N N . ASP A 1 105 ? 3.564 5.632 -22.884 1.00 89.81 105 ASP A N 1
ATOM 862 C CA . ASP A 1 105 ? 4.982 5.841 -23.172 1.00 89.81 105 ASP A CA 1
ATOM 863 C C . ASP A 1 105 ? 5.748 4.518 -23.349 1.00 89.81 105 ASP A C 1
ATOM 865 O O . ASP A 1 105 ? 5.285 3.438 -22.965 1.00 89.81 105 ASP A O 1
ATOM 869 N N . ASN A 1 106 ? 6.933 4.610 -23.957 1.00 90.44 106 ASN A N 1
ATOM 870 C CA . ASN A 1 106 ? 7.740 3.442 -24.295 1.00 90.44 106 ASN A CA 1
ATOM 871 C C . ASN A 1 106 ? 8.140 2.630 -23.051 1.00 90.44 106 ASN A C 1
ATOM 873 O O . ASN A 1 106 ? 8.083 1.404 -23.069 1.00 90.44 106 ASN A O 1
ATOM 877 N N . GLU A 1 107 ? 8.471 3.293 -21.943 1.00 89.06 107 GLU A N 1
ATOM 878 C CA . GLU A 1 107 ? 8.848 2.613 -20.702 1.00 89.06 107 GLU A CA 1
ATOM 879 C C . GLU A 1 107 ? 7.681 1.830 -20.090 1.00 89.06 107 GLU A C 1
ATOM 881 O O . GLU A 1 107 ? 7.862 0.698 -19.650 1.00 89.06 107 GLU A O 1
ATOM 886 N N . THR A 1 108 ? 6.472 2.403 -20.073 1.00 89.50 108 THR A N 1
ATOM 887 C CA . THR A 1 108 ? 5.255 1.738 -19.585 1.00 89.50 108 THR A CA 1
ATOM 888 C C . THR A 1 108 ? 4.963 0.502 -20.429 1.00 89.50 108 THR A C 1
ATOM 890 O O . THR A 1 108 ? 4.679 -0.562 -19.884 1.00 89.50 108 THR A O 1
ATOM 893 N N . ARG A 1 109 ? 5.098 0.600 -21.758 1.00 89.12 109 ARG A N 1
ATOM 894 C CA . ARG A 1 109 ? 4.927 -0.546 -22.666 1.00 89.12 109 ARG A CA 1
ATOM 895 C C . ARG A 1 109 ? 5.951 -1.645 -22.403 1.00 89.12 109 ARG A C 1
ATOM 897 O O . ARG A 1 109 ? 5.570 -2.811 -22.339 1.00 89.12 109 ARG A O 1
ATOM 904 N N . ILE A 1 110 ? 7.226 -1.285 -22.239 1.00 90.31 110 ILE A N 1
ATOM 905 C CA . ILE A 1 110 ? 8.301 -2.239 -21.935 1.00 90.31 110 ILE A CA 1
ATOM 906 C C . ILE A 1 110 ? 8.019 -2.932 -20.601 1.00 90.31 110 ILE A C 1
ATOM 908 O O . ILE A 1 110 ? 8.011 -4.161 -20.553 1.00 90.31 110 ILE A O 1
ATOM 912 N N . PHE A 1 111 ? 7.707 -2.164 -19.552 1.00 90.62 111 PHE A N 1
ATOM 913 C CA . PHE A 1 111 ? 7.383 -2.706 -18.235 1.00 90.62 111 PHE A CA 1
ATOM 914 C C . PHE A 1 111 ? 6.194 -3.669 -18.294 1.00 90.62 111 PHE A C 1
ATOM 916 O O . PHE A 1 111 ? 6.288 -4.789 -17.799 1.00 90.62 111 PHE A O 1
ATOM 923 N N . MET A 1 112 ? 5.088 -3.272 -18.930 1.00 90.62 112 MET A N 1
ATOM 924 C CA . MET A 1 112 ? 3.913 -4.137 -19.054 1.00 90.62 112 MET A CA 1
ATOM 925 C C . MET A 1 112 ? 4.237 -5.402 -19.856 1.00 90.62 112 MET A C 1
ATOM 927 O O . MET A 1 112 ? 3.835 -6.497 -19.480 1.00 90.62 112 MET A O 1
ATOM 931 N N . LYS A 1 113 ? 5.045 -5.311 -20.914 1.00 90.50 113 LYS A N 1
ATOM 932 C CA . LYS A 1 113 ? 5.436 -6.493 -21.690 1.00 90.50 113 LYS A CA 1
ATOM 933 C C . LYS A 1 113 ? 6.263 -7.495 -20.874 1.00 90.50 113 LYS A C 1
ATOM 935 O O . LYS A 1 113 ? 6.100 -8.696 -21.062 1.00 90.50 113 LYS A O 1
ATOM 940 N N . THR A 1 114 ? 7.154 -7.031 -19.997 1.00 90.50 114 THR A N 1
ATOM 941 C CA . THR A 1 114 ? 8.076 -7.914 -19.258 1.00 90.50 114 THR A CA 1
ATOM 942 C C . THR A 1 114 ? 7.568 -8.339 -17.887 1.00 90.50 114 THR A C 1
ATOM 944 O O . THR A 1 114 ? 7.954 -9.394 -17.394 1.00 90.50 114 THR A O 1
ATOM 947 N N . SER A 1 115 ? 6.746 -7.504 -17.254 1.00 90.75 115 SER A N 1
ATOM 948 C CA . SER A 1 115 ? 6.483 -7.568 -15.815 1.00 90.75 115 SER A CA 1
ATOM 949 C C . SER A 1 115 ? 4.995 -7.544 -15.466 1.00 90.75 115 SER A C 1
ATOM 951 O O . SER A 1 115 ? 4.664 -7.538 -14.283 1.00 90.75 115 SER A O 1
ATOM 953 N N . PHE A 1 116 ? 4.085 -7.556 -16.450 1.00 89.56 116 PHE A N 1
ATOM 954 C CA . PHE A 1 116 ? 2.643 -7.468 -16.191 1.00 89.56 116 PHE A CA 1
ATOM 955 C C . PHE A 1 116 ? 2.125 -8.589 -15.292 1.00 89.56 116 PHE A C 1
ATOM 957 O O . PHE A 1 116 ? 1.420 -8.298 -14.336 1.00 89.56 116 PHE A O 1
ATOM 964 N N . VAL A 1 117 ? 2.499 -9.847 -15.548 1.00 91.12 117 VAL A N 1
ATOM 965 C CA . VAL A 1 117 ? 2.036 -10.988 -14.739 1.00 91.12 117 VAL A CA 1
ATOM 966 C C . VAL A 1 117 ? 2.461 -10.863 -13.271 1.00 91.12 117 VAL A C 1
ATOM 968 O O . VAL A 1 117 ? 1.576 -10.826 -12.420 1.00 91.12 117 VAL A O 1
ATOM 971 N N . PRO A 1 118 ? 3.759 -10.744 -12.923 1.00 90.19 118 PRO A N 1
ATOM 972 C CA . PRO A 1 118 ? 4.148 -10.604 -11.521 1.00 90.19 118 PRO A CA 1
ATOM 973 C C . PRO A 1 118 ? 3.585 -9.326 -10.887 1.00 90.19 118 PRO A C 1
ATOM 975 O O . PRO A 1 118 ? 3.174 -9.360 -9.730 1.00 90.19 118 PRO A O 1
ATOM 978 N N . TRP A 1 119 ? 3.495 -8.221 -11.636 1.00 89.81 119 TRP A N 1
ATOM 979 C CA . TRP A 1 119 ? 2.878 -6.988 -11.145 1.00 89.81 119 TRP A CA 1
ATOM 980 C C . TRP A 1 119 ? 1.395 -7.191 -10.818 1.00 89.81 119 TRP A C 1
ATOM 982 O O . TRP A 1 119 ? 0.950 -6.814 -9.734 1.00 89.81 119 TRP A O 1
ATOM 992 N N . LEU A 1 120 ? 0.633 -7.817 -11.715 1.00 89.50 120 LEU A N 1
ATOM 993 C CA . LEU A 1 120 ? -0.785 -8.093 -11.515 1.00 89.50 120 LEU A CA 1
ATOM 994 C C . LEU A 1 120 ? -0.982 -9.021 -10.317 1.00 89.50 120 LEU A C 1
ATOM 996 O O . LEU A 1 120 ? -1.797 -8.716 -9.453 1.00 89.50 120 LEU A O 1
ATOM 1000 N N . THR A 1 121 ? -0.194 -10.094 -10.213 1.00 90.25 121 THR A N 1
ATOM 1001 C CA . THR A 1 121 ? -0.262 -11.034 -9.088 1.00 90.25 121 THR A CA 1
ATOM 1002 C C . THR A 1 121 ? -0.019 -10.340 -7.752 1.00 90.25 121 THR A C 1
ATOM 1004 O O . THR A 1 121 ? -0.796 -10.542 -6.824 1.00 90.25 121 THR A O 1
ATOM 1007 N N . ILE A 1 122 ? 1.001 -9.480 -7.648 1.00 88.62 122 ILE A N 1
ATOM 1008 C CA . ILE A 1 122 ? 1.267 -8.718 -6.417 1.00 88.62 122 ILE A CA 1
ATOM 1009 C C . ILE A 1 122 ? 0.061 -7.856 -6.046 1.00 88.62 122 ILE A C 1
ATOM 1011 O O . ILE A 1 122 ? -0.343 -7.863 -4.890 1.00 88.62 122 ILE A O 1
ATOM 1015 N N . ASN A 1 123 ? -0.528 -7.136 -7.007 1.00 88.81 123 ASN A N 1
ATOM 1016 C CA . ASN A 1 123 ? -1.689 -6.285 -6.735 1.00 88.81 123 ASN A CA 1
ATOM 1017 C C . ASN A 1 123 ? -2.933 -7.101 -6.356 1.00 88.81 123 ASN A C 1
ATOM 1019 O O . ASN A 1 123 ? -3.659 -6.708 -5.451 1.00 88.81 123 ASN A O 1
ATOM 1023 N N . VAL A 1 124 ? -3.177 -8.241 -7.007 1.00 87.69 124 VAL A N 1
ATOM 1024 C CA . VAL A 1 124 ? -4.304 -9.123 -6.668 1.00 87.69 124 VAL A CA 1
ATOM 1025 C C . VAL A 1 124 ? -4.138 -9.695 -5.262 1.00 87.69 124 VAL A C 1
ATOM 1027 O O . VAL A 1 124 ? -5.089 -9.664 -4.483 1.00 87.69 124 VAL A O 1
ATOM 1030 N N . VAL A 1 125 ? -2.945 -10.183 -4.913 1.00 89.62 125 VAL A N 1
ATOM 1031 C CA . VAL A 1 125 ? -2.652 -10.713 -3.572 1.00 89.62 125 VAL A CA 1
ATOM 1032 C C . VAL A 1 125 ? -2.788 -9.618 -2.519 1.00 89.62 125 VAL A C 1
ATOM 1034 O O . VAL A 1 125 ? -3.465 -9.824 -1.519 1.00 89.62 125 VAL A O 1
ATOM 1037 N N . ASP A 1 126 ? -2.206 -8.445 -2.762 1.00 88.50 126 ASP A N 1
ATOM 1038 C CA . ASP A 1 126 ? -2.300 -7.272 -1.890 1.00 88.50 126 ASP A CA 1
ATOM 1039 C C . ASP A 1 126 ? -3.758 -6.890 -1.599 1.00 88.50 126 ASP A C 1
ATOM 1041 O O . ASP A 1 126 ? -4.166 -6.832 -0.441 1.00 88.50 126 ASP A O 1
ATOM 1045 N N . GLN A 1 127 ? -4.582 -6.722 -2.633 1.00 88.38 127 GLN A N 1
ATOM 1046 C CA . GLN A 1 127 ? -5.997 -6.376 -2.470 1.00 88.38 127 GLN A CA 1
ATOM 1047 C C . GLN A 1 127 ? -6.800 -7.498 -1.800 1.00 88.38 127 GLN A C 1
ATOM 1049 O O . GLN A 1 127 ? -7.683 -7.236 -0.982 1.00 88.38 127 GLN A O 1
ATOM 1054 N N . SER A 1 128 ? -6.464 -8.758 -2.088 1.00 90.38 128 SER A N 1
ATOM 1055 C CA . SER A 1 128 ? -7.098 -9.911 -1.442 1.00 90.38 128 SER A CA 1
ATOM 1056 C C . SER A 1 128 ? -6.787 -9.960 0.053 1.00 90.38 128 SER A C 1
ATOM 1058 O O . SER A 1 128 ? -7.687 -10.218 0.845 1.00 90.38 128 SER A O 1
ATOM 1060 N N . LEU A 1 129 ? -5.547 -9.670 0.462 1.00 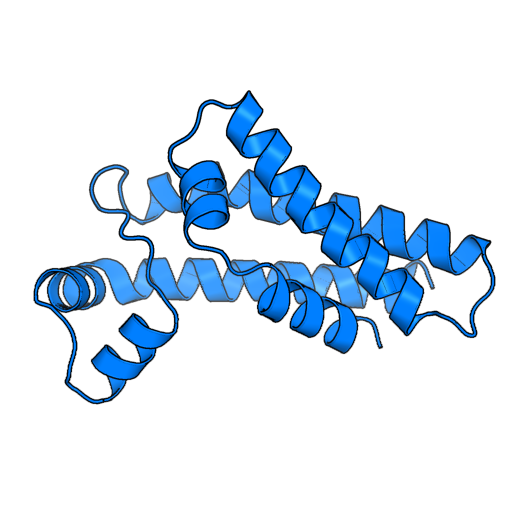90.88 129 LEU A N 1
ATOM 1061 C CA . LEU A 1 129 ? -5.160 -9.625 1.875 1.00 90.88 129 LEU A CA 1
ATOM 1062 C C . LEU A 1 129 ? -5.908 -8.523 2.629 1.00 90.88 129 LEU A C 1
ATOM 1064 O O . LEU A 1 129 ? -6.414 -8.776 3.722 1.00 90.88 129 LEU A O 1
ATOM 1068 N N . HIS A 1 130 ? -6.047 -7.337 2.033 1.00 89.75 130 HIS A N 1
ATOM 1069 C CA . HIS A 1 130 ? -6.836 -6.255 2.623 1.00 89.75 130 HIS A CA 1
ATOM 1070 C C . HIS A 1 130 ? -8.312 -6.645 2.778 1.00 89.75 130 HIS A C 1
ATOM 1072 O O . HIS A 1 130 ? -8.911 -6.420 3.832 1.00 89.75 130 HIS A O 1
ATOM 1078 N N . LEU A 1 131 ? -8.897 -7.295 1.767 1.00 88.75 131 LEU A N 1
ATOM 1079 C CA . LEU A 1 131 ? -10.273 -7.781 1.838 1.00 88.75 131 LEU A CA 1
ATOM 1080 C C . LEU A 1 131 ? -10.445 -8.862 2.915 1.00 88.75 131 LEU A C 1
ATOM 1082 O O . LEU A 1 131 ? -11.389 -8.794 3.701 1.00 88.75 131 LEU A O 1
ATOM 1086 N N . VAL A 1 132 ? -9.527 -9.829 2.985 1.00 90.06 132 VAL A N 1
ATOM 1087 C CA . VAL A 1 132 ? -9.531 -10.886 4.007 1.00 90.06 132 VAL A CA 1
ATOM 1088 C C . VAL A 1 132 ? -9.396 -10.292 5.406 1.00 90.06 132 VAL A C 1
ATOM 1090 O O . VAL A 1 132 ? -10.116 -10.721 6.303 1.00 90.06 132 VAL A O 1
ATOM 1093 N N . ALA A 1 133 ? -8.553 -9.274 5.601 1.00 88.19 133 ALA A N 1
ATOM 1094 C CA . ALA A 1 133 ? -8.440 -8.578 6.881 1.00 88.19 133 ALA A CA 1
ATOM 1095 C C . ALA A 1 133 ? -9.767 -7.914 7.284 1.00 88.19 133 ALA A C 1
ATOM 1097 O O . ALA A 1 133 ? -10.221 -8.079 8.415 1.00 88.19 133 ALA A O 1
ATOM 1098 N N . ILE A 1 134 ? -10.434 -7.224 6.352 1.00 86.19 134 ILE A N 1
ATOM 1099 C CA . ILE A 1 134 ? -11.747 -6.610 6.599 1.00 86.19 134 ILE A CA 1
ATOM 1100 C C . ILE A 1 134 ? -12.796 -7.674 6.953 1.00 86.19 134 ILE A C 1
ATOM 1102 O O . ILE A 1 134 ? -13.550 -7.492 7.907 1.00 86.19 134 ILE A O 1
ATOM 1106 N N . ILE A 1 135 ? -12.846 -8.784 6.211 1.00 86.31 135 ILE A N 1
ATOM 1107 C CA . ILE A 1 135 ? -13.763 -9.901 6.485 1.00 86.31 135 ILE A CA 1
ATOM 1108 C C . ILE A 1 135 ? -13.470 -10.496 7.866 1.00 86.31 135 ILE A C 1
ATOM 1110 O O . ILE A 1 135 ? -14.386 -10.661 8.666 1.00 86.31 135 ILE A O 1
ATOM 1114 N N . GLY A 1 136 ? -12.199 -10.757 8.176 1.00 85.81 136 GLY A N 1
ATOM 1115 C CA . GLY A 1 136 ? -11.778 -11.283 9.470 1.00 85.81 136 GLY A CA 1
ATOM 1116 C C . GLY A 1 136 ? -12.218 -10.387 10.627 1.00 85.81 136 GLY A C 1
ATOM 1117 O O . GLY A 1 136 ? -12.762 -10.879 11.611 1.00 85.81 136 GLY A O 1
ATOM 1118 N N . PHE A 1 137 ? -12.086 -9.067 10.483 1.00 86.94 137 PHE A N 1
ATOM 1119 C CA . PHE A 1 137 ? -12.604 -8.132 11.477 1.00 86.94 137 PHE A CA 1
ATOM 1120 C C . PHE A 1 137 ? -14.118 -8.268 11.667 1.00 86.94 137 PHE A C 1
ATOM 1122 O O . PHE A 1 137 ? -14.586 -8.395 12.793 1.00 86.94 137 PHE A O 1
ATOM 1129 N N . VAL A 1 138 ? -14.881 -8.278 10.571 1.00 86.31 138 VAL A N 1
ATOM 1130 C CA . VAL A 1 138 ? -16.351 -8.336 10.620 1.00 86.31 138 VAL A CA 1
ATOM 1131 C C . VAL A 1 138 ? -16.864 -9.616 11.282 1.00 86.31 138 VAL A C 1
ATOM 1133 O O . VAL A 1 138 ? -17.863 -9.556 11.987 1.00 86.31 138 VAL A O 1
ATOM 1136 N N . TYR A 1 139 ? -16.214 -10.760 11.064 1.00 86.69 139 TYR A N 1
ATOM 1137 C CA . TYR A 1 139 ? -16.703 -12.043 11.584 1.00 86.69 139 TYR A CA 1
ATOM 1138 C C . TYR A 1 139 ? -16.138 -12.433 12.951 1.00 86.69 139 TYR A C 1
ATOM 1140 O O . TYR A 1 139 ? -16.786 -13.193 13.664 1.00 86.69 139 TYR A O 1
ATOM 1148 N N . PHE A 1 140 ? -14.948 -11.948 13.317 1.00 84.25 140 PHE A N 1
ATOM 1149 C CA . PHE A 1 140 ? -14.271 -12.383 14.544 1.00 84.25 140 PHE A CA 1
ATOM 1150 C C . PHE A 1 140 ? -14.106 -11.281 15.596 1.00 84.25 140 PHE A C 1
ATOM 1152 O O . PHE A 1 140 ? -13.821 -11.606 16.746 1.00 84.25 140 PHE A O 1
ATOM 1159 N N . LEU A 1 141 ? -14.247 -10.001 15.230 1.00 76.31 141 LEU A N 1
ATOM 1160 C CA . LEU A 1 141 ? -13.914 -8.865 16.104 1.00 76.31 141 LEU A CA 1
ATOM 1161 C C . LEU A 1 141 ? -14.996 -7.762 16.181 1.00 76.31 141 LEU A C 1
ATOM 1163 O O . LEU A 1 141 ? -14.815 -6.823 16.959 1.00 76.31 141 LEU A O 1
ATOM 1167 N N . ALA A 1 142 ? -16.081 -7.834 15.395 1.00 66.31 142 ALA A N 1
ATOM 1168 C CA . ALA A 1 142 ? -17.162 -6.830 15.335 1.00 66.31 142 ALA A CA 1
ATOM 1169 C C . ALA A 1 142 ? -18.398 -7.211 16.173 1.00 66.31 142 ALA A C 1
ATOM 1171 O O . ALA A 1 142 ? -19.014 -6.294 16.788 1.00 66.31 142 ALA A O 1
#

Radius of gyration: 16.49 Å; chains: 1; bounding box: 39×24×48 Å

pLDDT: mean 85.25, std 8.85, range [60.62, 95.12]